Protein AF-A0A7X7DW95-F1 (afdb_monomer_lite)

Radius of gyration: 15.83 Å; chains: 1; bounding box: 32×42×39 Å

Structure (mmCIF, N/CA/C/O backbone):
data_AF-A0A7X7DW95-F1
#
_entry.id   AF-A0A7X7DW95-F1
#
loop_
_atom_site.group_PDB
_atom_site.id
_atom_site.type_symbol
_atom_site.label_atom_id
_atom_site.label_alt_id
_atom_site.label_comp_id
_atom_site.label_asym_id
_atom_site.label_entity_id
_atom_site.label_seq_id
_atom_site.pdbx_PDB_ins_code
_atom_site.Cartn_x
_atom_site.Cartn_y
_atom_site.Cartn_z
_atom_site.occupancy
_atom_site.B_iso_or_equiv
_atom_site.auth_seq_id
_atom_site.auth_comp_id
_atom_site.auth_asym_id
_atom_site.auth_atom_id
_atom_site.pdbx_PDB_model_num
ATOM 1 N N . MET A 1 1 ? 8.657 -16.703 1.141 1.00 88.50 1 MET A N 1
ATOM 2 C CA . MET A 1 1 ? 10.023 -16.128 1.092 1.00 88.50 1 MET A CA 1
ATOM 3 C C . MET A 1 1 ? 9.948 -14.751 0.457 1.00 88.50 1 MET A C 1
ATOM 5 O O . MET A 1 1 ? 9.408 -14.642 -0.634 1.00 88.50 1 MET A O 1
ATOM 9 N N . ILE A 1 2 ? 10.480 -13.720 1.117 1.00 94.56 2 ILE A N 1
ATOM 10 C CA . ILE A 1 2 ? 10.530 -12.365 0.551 1.00 94.56 2 ILE A CA 1
ATOM 11 C C . ILE A 1 2 ? 11.579 -12.344 -0.569 1.00 94.56 2 ILE A C 1
ATOM 13 O O . ILE A 1 2 ? 12.728 -12.730 -0.349 1.00 94.56 2 ILE A O 1
ATOM 17 N N . THR A 1 3 ? 11.180 -11.941 -1.772 1.00 97.81 3 THR A N 1
ATOM 18 C CA . THR A 1 3 ? 12.073 -11.844 -2.931 1.00 97.81 3 THR A CA 1
ATOM 19 C C . THR A 1 3 ? 12.897 -10.560 -2.875 1.00 97.81 3 THR A C 1
ATOM 21 O O . THR A 1 3 ? 12.503 -9.558 -2.276 1.00 97.81 3 THR A O 1
ATOM 24 N N . ARG A 1 4 ? 14.058 -10.568 -3.536 1.00 97.94 4 ARG A N 1
ATOM 25 C CA . ARG A 1 4 ? 14.878 -9.360 -3.690 1.00 97.94 4 ARG A CA 1
ATOM 26 C C . ARG A 1 4 ? 14.123 -8.257 -4.444 1.00 97.94 4 ARG A C 1
ATOM 28 O O . ARG A 1 4 ? 14.183 -7.111 -4.021 1.00 97.94 4 ARG A O 1
ATOM 35 N N . SER A 1 5 ? 13.399 -8.612 -5.503 1.00 97.44 5 SER A N 1
ATOM 36 C CA . SER A 1 5 ? 12.575 -7.693 -6.301 1.00 97.44 5 SER A CA 1
ATOM 37 C C . SER A 1 5 ? 11.512 -6.991 -5.460 1.00 97.44 5 SER A C 1
ATOM 39 O O . SER A 1 5 ? 11.374 -5.775 -5.559 1.00 97.44 5 SER A O 1
ATOM 41 N N . LEU A 1 6 ? 10.833 -7.715 -4.564 1.00 97.44 6 LEU A N 1
ATOM 42 C CA . LEU A 1 6 ? 9.854 -7.112 -3.660 1.00 97.44 6 LEU A CA 1
ATOM 43 C C . LEU A 1 6 ? 10.505 -6.114 -2.696 1.00 97.44 6 LEU A C 1
ATOM 45 O O . LEU A 1 6 ? 9.967 -5.034 -2.466 1.00 97.44 6 LEU A O 1
ATOM 49 N N . ILE A 1 7 ? 11.676 -6.454 -2.151 1.00 97.31 7 ILE A N 1
ATOM 50 C CA . ILE A 1 7 ? 12.443 -5.541 -1.294 1.00 97.31 7 ILE A CA 1
ATOM 51 C C . ILE A 1 7 ? 12.813 -4.283 -2.086 1.00 97.31 7 ILE A C 1
ATOM 53 O O . ILE A 1 7 ? 12.528 -3.174 -1.642 1.00 97.31 7 ILE A O 1
ATOM 57 N N . GLU A 1 8 ? 13.396 -4.437 -3.273 1.00 97.19 8 GLU A N 1
ATOM 58 C CA . GLU A 1 8 ? 13.800 -3.314 -4.128 1.00 97.19 8 GLU A CA 1
ATOM 59 C C . GLU A 1 8 ? 12.616 -2.419 -4.512 1.00 97.19 8 GLU A C 1
ATOM 61 O O . GLU A 1 8 ? 12.745 -1.195 -4.474 1.00 97.19 8 GLU A O 1
ATOM 66 N N . LEU A 1 9 ? 11.447 -3.003 -4.788 1.00 96.00 9 LEU A N 1
ATOM 67 C CA . LEU A 1 9 ? 10.212 -2.267 -5.040 1.00 96.00 9 LEU A CA 1
ATOM 68 C C . LEU A 1 9 ? 9.826 -1.399 -3.834 1.00 96.00 9 LEU A C 1
ATOM 70 O O . LEU A 1 9 ? 9.638 -0.192 -3.988 1.00 96.00 9 LEU A O 1
ATOM 74 N N . VAL A 1 10 ? 9.768 -1.975 -2.629 1.00 96.00 10 VAL A N 1
ATOM 75 C CA . VAL A 1 10 ? 9.446 -1.228 -1.398 1.00 96.00 10 VAL A CA 1
ATOM 76 C C . VAL A 1 10 ? 10.460 -0.104 -1.163 1.00 96.00 10 VAL A C 1
ATOM 78 O O . VAL A 1 10 ? 10.070 1.024 -0.864 1.00 96.00 10 VAL A O 1
ATOM 81 N N . PHE A 1 11 ? 11.755 -0.380 -1.342 1.00 95.94 11 PHE A N 1
ATOM 82 C CA . PHE A 1 11 ? 12.811 0.620 -1.167 1.00 95.94 11 PHE A CA 1
ATOM 83 C C . PHE A 1 11 ? 12.777 1.724 -2.229 1.00 95.94 11 PHE A C 1
ATOM 85 O O . PHE A 1 11 ? 13.084 2.871 -1.904 1.00 95.94 11 PHE A O 1
ATOM 92 N N . SER A 1 12 ? 12.349 1.437 -3.461 1.00 95.56 12 SER A N 1
ATOM 93 C CA . SER A 1 12 ? 12.194 2.470 -4.494 1.00 95.56 12 SER A CA 1
ATOM 94 C C . SER A 1 12 ? 11.190 3.551 -4.089 1.00 95.56 12 SER A C 1
ATOM 96 O O . SER A 1 12 ? 11.373 4.724 -4.406 1.00 95.56 12 SER A O 1
ATOM 98 N N . ALA A 1 13 ? 10.186 3.214 -3.277 1.00 95.19 13 ALA A N 1
ATOM 99 C CA . ALA A 1 13 ? 9.224 4.191 -2.779 1.00 95.19 13 ALA A CA 1
ATOM 100 C C . ALA A 1 13 ? 9.865 5.276 -1.893 1.00 95.19 13 ALA A C 1
ATOM 102 O O . ALA A 1 13 ? 9.303 6.365 -1.745 1.00 95.19 13 ALA A O 1
ATOM 103 N N . ALA A 1 14 ? 11.036 4.999 -1.308 1.00 94.38 14 ALA A N 1
ATOM 104 C CA . ALA A 1 14 ? 11.806 5.964 -0.528 1.00 94.38 14 ALA A CA 1
ATOM 105 C C . ALA A 1 14 ? 12.553 6.988 -1.401 1.00 94.38 14 ALA A C 1
ATOM 107 O O . ALA A 1 14 ? 12.948 8.029 -0.885 1.00 94.38 14 ALA A O 1
ATOM 108 N N . SER A 1 15 ? 12.726 6.733 -2.702 1.00 92.38 15 SER A N 1
ATOM 109 C CA . SER A 1 15 ? 13.306 7.683 -3.664 1.00 92.38 15 SER A CA 1
ATOM 110 C C . SER A 1 15 ? 12.270 8.305 -4.610 1.00 92.38 15 SER A C 1
ATOM 112 O O . SER A 1 15 ? 12.589 9.238 -5.343 1.00 92.38 15 SER A O 1
ATOM 114 N N . MET A 1 16 ? 11.019 7.837 -4.582 1.00 92.25 16 MET A N 1
ATOM 115 C CA . MET A 1 16 ? 9.916 8.418 -5.351 1.00 92.25 16 MET A CA 1
ATOM 116 C C . MET A 1 16 ? 9.435 9.727 -4.720 1.00 92.25 16 MET A C 1
ATOM 118 O O . MET A 1 16 ? 8.621 9.710 -3.795 1.00 92.25 16 MET A O 1
ATOM 122 N N . GLU A 1 17 ? 9.909 10.863 -5.226 1.00 91.31 17 GLU A N 1
ATOM 123 C CA . GLU A 1 17 ? 9.448 12.177 -4.775 1.00 91.31 17 GLU A CA 1
ATOM 124 C C . GLU A 1 17 ? 8.001 12.469 -5.190 1.00 91.31 17 GLU A C 1
ATOM 126 O O . GLU A 1 17 ? 7.566 12.173 -6.302 1.00 91.31 17 GLU A O 1
ATOM 131 N N . ARG A 1 18 ? 7.255 13.107 -4.289 1.00 87.38 18 ARG A N 1
ATOM 132 C CA . ARG A 1 18 ? 5.878 13.557 -4.481 1.00 87.38 18 ARG A CA 1
ATOM 133 C C . ARG A 1 18 ? 5.778 15.060 -4.281 1.00 87.38 18 ARG A C 1
ATOM 135 O O . ARG A 1 18 ? 6.545 15.650 -3.521 1.00 87.38 18 ARG A O 1
ATOM 142 N N . TRP A 1 19 ? 4.798 15.656 -4.963 1.00 83.50 19 TRP A N 1
ATOM 143 C CA . TRP A 1 19 ? 4.607 17.113 -5.025 1.00 83.50 19 TRP A CA 1
ATOM 144 C C . TRP A 1 19 ? 5.842 17.827 -5.576 1.00 83.50 19 TRP A C 1
ATOM 146 O O . TRP A 1 19 ? 6.183 18.940 -5.175 1.00 83.50 19 TRP A O 1
ATOM 156 N N . ASN A 1 20 ? 6.541 17.155 -6.493 1.00 82.50 20 ASN A N 1
ATOM 157 C CA . ASN A 1 20 ? 7.683 17.727 -7.185 1.00 82.50 20 ASN A CA 1
ATOM 158 C C . ASN A 1 20 ? 7.287 18.864 -8.140 1.00 82.50 20 ASN A C 1
ATOM 160 O O . ASN A 1 20 ? 8.131 19.693 -8.471 1.00 82.50 20 ASN A O 1
ATOM 164 N N . ASP A 1 21 ? 6.004 18.939 -8.496 1.00 84.50 21 ASP A N 1
ATOM 165 C CA . ASP A 1 21 ? 5.356 19.981 -9.286 1.00 84.50 21 ASP A CA 1
ATOM 166 C C . ASP A 1 21 ? 4.953 21.234 -8.484 1.00 84.50 21 ASP A C 1
ATOM 168 O O . ASP A 1 21 ? 4.561 22.237 -9.080 1.00 84.50 21 ASP A O 1
ATOM 172 N N . HIS A 1 22 ? 5.092 21.218 -7.153 1.00 82.69 22 HIS A N 1
ATOM 173 C CA . HIS A 1 22 ? 4.789 22.347 -6.2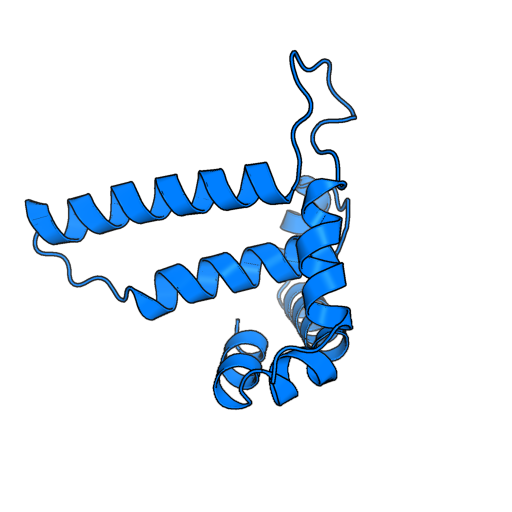70 1.00 82.69 22 HIS A CA 1
ATOM 174 C C . HIS A 1 22 ? 6.019 22.786 -5.442 1.00 82.69 22 HIS A C 1
ATOM 176 O O . HIS A 1 22 ? 6.865 21.954 -5.091 1.00 82.69 22 HIS A O 1
ATOM 182 N N . PRO A 1 23 ? 6.131 24.079 -5.067 1.00 86.06 23 PRO A N 1
ATOM 183 C CA . PRO A 1 23 ? 7.104 24.519 -4.070 1.00 86.06 23 PRO A CA 1
ATOM 184 C C . PRO A 1 23 ? 6.862 23.788 -2.745 1.00 86.06 23 PRO A C 1
ATOM 186 O O . PRO A 1 23 ? 5.754 23.833 -2.207 1.00 86.06 23 PRO A O 1
ATOM 189 N N . ARG A 1 24 ? 7.888 23.114 -2.213 1.00 81.69 24 ARG A N 1
ATOM 190 C CA . ARG A 1 24 ? 7.787 22.331 -0.973 1.00 81.69 24 ARG A CA 1
ATOM 191 C C . ARG A 1 24 ? 8.947 22.636 -0.020 1.00 81.69 24 ARG A C 1
ATOM 193 O O . ARG A 1 24 ? 10.077 22.772 -0.485 1.00 81.69 24 ARG A O 1
ATOM 200 N N . PRO A 1 25 ? 8.689 22.726 1.298 1.00 85.81 25 PRO A N 1
ATOM 201 C CA . PRO A 1 25 ? 9.717 23.035 2.295 1.00 85.81 25 PRO A CA 1
ATOM 202 C C . PRO A 1 25 ? 10.647 21.850 2.596 1.00 85.81 25 PRO A C 1
ATOM 204 O O . PRO A 1 25 ? 11.705 22.040 3.186 1.00 85.81 25 PRO A O 1
ATOM 207 N N . ALA A 1 26 ? 10.258 20.631 2.213 1.00 86.81 26 ALA A N 1
ATOM 208 C CA . ALA A 1 26 ? 11.030 19.410 2.403 1.00 86.81 26 ALA A CA 1
ATOM 209 C C . ALA A 1 26 ? 10.705 18.386 1.307 1.00 86.81 26 ALA A C 1
ATOM 211 O O . ALA A 1 26 ? 9.654 18.460 0.664 1.00 86.81 26 ALA A O 1
ATOM 212 N N . VAL A 1 27 ? 11.598 17.412 1.116 1.00 85.88 27 VAL A N 1
ATOM 213 C CA . VAL A 1 27 ? 11.356 16.272 0.224 1.00 85.88 27 VAL A CA 1
ATOM 214 C C . VAL A 1 27 ? 10.282 15.379 0.837 1.00 85.88 27 VAL A C 1
ATOM 216 O O . VAL A 1 27 ? 10.378 14.980 1.996 1.00 85.88 27 VAL A O 1
ATOM 219 N N . PHE A 1 28 ? 9.264 15.057 0.044 1.00 89.25 28 PHE A N 1
ATOM 220 C CA . PHE A 1 28 ? 8.196 14.151 0.435 1.00 89.25 28 PHE A CA 1
ATOM 221 C C . PHE A 1 28 ? 8.228 12.935 -0.480 1.00 89.25 28 PHE A C 1
ATOM 223 O O . PHE A 1 28 ? 8.191 13.090 -1.697 1.00 89.25 28 PHE A O 1
ATOM 230 N N . THR A 1 29 ? 8.334 11.739 0.089 1.00 93.31 29 THR A N 1
ATOM 231 C CA . THR A 1 29 ? 8.471 10.495 -0.679 1.00 93.31 29 THR A CA 1
ATOM 232 C C . THR A 1 29 ? 7.160 9.720 -0.688 1.00 93.31 29 THR A C 1
ATOM 234 O O . THR A 1 29 ? 6.304 9.926 0.178 1.00 93.31 29 THR A O 1
ATOM 237 N N . GLU A 1 30 ? 6.979 8.808 -1.643 1.00 93.88 30 GLU A N 1
ATOM 238 C CA . GLU A 1 30 ? 5.805 7.929 -1.650 1.00 93.88 30 GLU A CA 1
ATOM 239 C C . GLU A 1 30 ? 5.738 7.082 -0.377 1.00 93.88 30 GLU A C 1
ATOM 241 O O . GLU A 1 30 ? 4.671 6.985 0.231 1.00 93.88 30 GLU A O 1
ATOM 246 N N . LEU A 1 31 ? 6.876 6.547 0.079 1.00 95.12 31 LEU A N 1
ATOM 247 C CA . LEU A 1 31 ? 6.939 5.801 1.335 1.00 95.12 31 LEU A CA 1
ATOM 248 C C . LEU A 1 31 ? 6.475 6.657 2.522 1.00 95.12 31 LEU A C 1
ATOM 250 O O . LEU A 1 31 ? 5.624 6.224 3.297 1.00 95.12 31 LEU A O 1
ATOM 254 N N . GLY A 1 32 ? 6.983 7.889 2.640 1.00 94.12 32 GLY A N 1
ATOM 255 C CA . GLY A 1 32 ? 6.583 8.808 3.708 1.00 94.12 32 GLY A CA 1
ATOM 256 C C . GLY A 1 32 ? 5.095 9.158 3.651 1.00 94.12 32 GLY A C 1
ATOM 257 O O . GLY A 1 32 ? 4.411 9.156 4.675 1.00 94.12 32 GLY A O 1
ATOM 258 N N . LYS A 1 33 ? 4.564 9.388 2.446 1.00 91.81 33 LYS A N 1
ATOM 259 C CA . LYS A 1 33 ? 3.146 9.685 2.220 1.00 91.81 33 LYS A CA 1
ATOM 260 C C . LYS A 1 33 ? 2.233 8.549 2.667 1.00 91.81 33 LYS A C 1
ATOM 262 O O . LYS A 1 33 ? 1.237 8.799 3.346 1.00 91.81 33 LYS A O 1
ATOM 267 N N . GLN A 1 34 ? 2.554 7.319 2.277 1.00 94.56 34 GLN A N 1
ATOM 268 C CA . GLN A 1 34 ? 1.732 6.153 2.593 1.00 94.56 34 GLN A CA 1
ATOM 269 C C . GLN A 1 34 ? 1.860 5.765 4.068 1.00 94.56 34 GLN A C 1
ATOM 271 O O . GLN A 1 34 ? 0.848 5.502 4.712 1.00 94.56 34 GLN A O 1
ATOM 276 N N . ALA A 1 35 ? 3.057 5.867 4.656 1.00 95.12 35 ALA A N 1
ATOM 277 C CA . ALA A 1 35 ? 3.241 5.683 6.096 1.00 95.12 35 ALA A CA 1
ATOM 278 C C . ALA A 1 35 ? 2.382 6.662 6.916 1.00 95.12 35 ALA A C 1
ATOM 280 O O . ALA A 1 35 ? 1.726 6.262 7.877 1.00 95.12 35 ALA A O 1
ATOM 281 N N . HIS A 1 36 ? 2.328 7.934 6.510 1.00 95.19 36 HIS A N 1
ATOM 282 C CA . HIS A 1 36 ? 1.526 8.937 7.210 1.00 95.19 36 HIS A CA 1
ATOM 283 C C . HIS A 1 36 ? 0.022 8.637 7.140 1.00 95.19 36 HIS A C 1
ATOM 285 O O . HIS A 1 36 ? -0.667 8.709 8.158 1.00 95.19 36 HIS A O 1
ATOM 291 N N . LYS A 1 37 ? -0.480 8.223 5.967 1.00 95.19 37 LYS A N 1
ATOM 292 C CA . LYS A 1 37 ? -1.866 7.751 5.814 1.00 95.19 37 LYS A CA 1
ATOM 293 C C . LYS A 1 37 ? -2.167 6.556 6.711 1.00 95.19 37 LYS A C 1
ATOM 295 O O . LYS A 1 37 ? -3.220 6.535 7.340 1.00 95.19 37 LYS A O 1
ATOM 300 N N . MET A 1 38 ? -1.247 5.597 6.806 1.00 96.94 38 MET A N 1
ATOM 301 C CA . MET A 1 38 ? -1.444 4.420 7.649 1.00 96.94 38 MET A CA 1
ATOM 302 C C . MET A 1 38 ? -1.501 4.757 9.129 1.00 96.94 38 MET A C 1
ATOM 304 O O . MET A 1 38 ? -2.359 4.229 9.833 1.00 96.94 38 MET A O 1
ATOM 308 N N . ILE A 1 39 ? -0.662 5.682 9.597 1.00 97.81 39 ILE A N 1
ATOM 309 C CA . ILE A 1 39 ? -0.758 6.172 10.974 1.00 97.81 39 ILE A CA 1
ATOM 310 C C . ILE A 1 39 ? -2.103 6.869 11.205 1.00 97.81 39 ILE A C 1
ATOM 312 O O . ILE A 1 39 ? -2.763 6.576 12.198 1.00 97.81 39 ILE A O 1
ATOM 316 N N . MET A 1 40 ? -2.551 7.736 10.290 1.00 98.12 40 MET A N 1
ATOM 317 C CA . MET A 1 40 ? -3.865 8.387 10.400 1.00 98.12 40 MET A CA 1
ATOM 318 C C . MET A 1 40 ? -5.008 7.366 10.472 1.00 98.12 40 MET A C 1
ATOM 320 O O . MET A 1 40 ? -5.852 7.453 11.363 1.00 98.12 40 MET A O 1
ATOM 324 N N . ALA A 1 41 ? -5.017 6.382 9.570 1.00 97.62 41 ALA A N 1
ATOM 325 C CA . ALA A 1 41 ? -6.031 5.335 9.528 1.00 97.62 41 ALA A CA 1
ATOM 326 C C . ALA A 1 41 ? -6.034 4.496 10.816 1.00 97.62 41 ALA A C 1
ATOM 328 O O . ALA A 1 41 ? -7.097 4.239 11.376 1.00 97.62 41 ALA A O 1
ATOM 329 N N . TRP A 1 42 ? -4.854 4.141 11.332 1.00 97.38 42 TRP A N 1
ATOM 330 C CA . TRP A 1 42 ? -4.715 3.425 12.600 1.00 97.38 42 TRP A CA 1
ATOM 331 C C . TRP A 1 42 ? -5.224 4.240 13.795 1.00 97.38 42 TRP A C 1
ATOM 333 O O . TRP A 1 42 ? -5.947 3.693 14.624 1.00 97.38 42 TRP A O 1
ATOM 343 N N . VAL A 1 43 ? -4.905 5.539 13.880 1.00 98.00 43 VAL A N 1
ATOM 344 C CA . VAL A 1 43 ? -5.393 6.410 14.967 1.00 98.00 43 VAL A CA 1
ATOM 345 C C . VAL A 1 43 ? -6.922 6.468 14.965 1.00 98.00 43 VAL A C 1
ATOM 347 O O . VAL A 1 43 ? -7.540 6.309 16.017 1.00 98.00 43 VAL A O 1
ATOM 350 N N . ILE A 1 44 ? -7.532 6.652 13.789 1.00 97.88 44 ILE A N 1
ATOM 351 C CA . ILE A 1 44 ? -8.994 6.689 13.639 1.00 97.88 44 ILE A CA 1
ATOM 352 C C . ILE A 1 44 ? -9.602 5.341 14.036 1.00 97.88 44 ILE A C 1
ATOM 354 O O . ILE A 1 44 ? -10.497 5.293 14.877 1.00 97.88 44 ILE A O 1
ATOM 358 N N . ALA A 1 45 ? -9.089 4.243 13.477 1.00 97.50 45 ALA A N 1
ATOM 359 C CA . ALA A 1 45 ? -9.584 2.899 13.753 1.00 97.50 45 ALA A CA 1
ATOM 360 C C . ALA A 1 45 ? -9.480 2.540 15.243 1.00 97.50 45 ALA A C 1
ATOM 362 O O . ALA A 1 45 ? -10.407 1.974 15.823 1.00 97.50 45 ALA A O 1
ATOM 363 N N . ARG A 1 46 ? -8.379 2.927 15.895 1.00 97.50 46 ARG A N 1
ATOM 364 C CA . ARG A 1 46 ? -8.177 2.705 17.326 1.00 97.50 46 ARG A CA 1
ATOM 365 C C . ARG A 1 46 ? -9.190 3.467 18.167 1.00 97.50 46 ARG A C 1
ATOM 367 O O . ARG A 1 46 ? -9.758 2.886 19.086 1.00 97.50 46 ARG A O 1
ATOM 374 N N . TYR A 1 47 ? -9.444 4.733 17.842 1.00 97.88 47 TYR A N 1
ATOM 375 C CA . TYR A 1 47 ? -10.451 5.530 18.537 1.00 97.88 47 TYR A CA 1
ATOM 376 C C . TYR A 1 47 ? -11.855 4.923 18.399 1.00 97.88 47 TYR A C 1
ATOM 378 O O . TYR A 1 47 ? -12.554 4.751 19.398 1.00 97.88 47 TYR A O 1
ATOM 386 N N . GLU A 1 48 ? -12.251 4.543 17.181 1.00 97.12 48 GLU A N 1
ATOM 387 C CA . GLU A 1 48 ? -13.538 3.885 16.921 1.00 97.12 48 GLU A CA 1
ATOM 388 C C . GLU A 1 48 ? -13.675 2.571 17.706 1.00 97.12 48 GLU A C 1
ATOM 390 O O . GLU A 1 48 ? -14.724 2.300 18.294 1.00 97.12 48 GLU A O 1
ATOM 395 N N . SER A 1 49 ? -12.600 1.785 17.785 1.00 96.94 49 SER A N 1
ATOM 396 C CA . SER A 1 49 ? -12.602 0.519 18.515 1.00 96.94 49 SER A CA 1
ATOM 397 C C . SER A 1 49 ? -12.653 0.706 20.033 1.00 96.94 49 SER A C 1
ATOM 399 O O . SER A 1 49 ? -13.541 0.164 20.689 1.00 96.94 49 SER A O 1
ATOM 401 N N . GLU A 1 50 ? -11.744 1.503 20.601 1.00 95.62 50 GLU A N 1
ATOM 402 C CA . GLU A 1 50 ? -11.583 1.630 22.056 1.00 95.62 50 GLU A CA 1
ATOM 403 C C . GLU A 1 50 ? -12.630 2.556 22.693 1.00 95.62 50 GLU A C 1
ATOM 405 O O . GLU A 1 50 ? -13.059 2.314 23.818 1.00 95.62 50 GLU A O 1
ATOM 410 N N . THR A 1 51 ? -13.056 3.614 21.994 1.00 95.38 51 THR A N 1
ATOM 411 C CA . THR A 1 51 ? -13.978 4.621 22.556 1.00 95.38 51 THR A CA 1
ATOM 412 C C . THR A 1 51 ? -15.426 4.371 22.156 1.00 95.38 51 THR A C 1
ATOM 414 O O . THR A 1 51 ? -16.335 4.595 22.954 1.00 95.38 51 THR A O 1
ATOM 417 N N . ARG A 1 52 ? -15.665 3.925 20.918 1.00 94.69 52 ARG A N 1
ATOM 418 C CA . ARG A 1 52 ? -17.022 3.749 20.375 1.00 94.69 52 ARG A CA 1
ATOM 419 C C . ARG A 1 52 ? -17.463 2.287 20.313 1.00 94.69 52 ARG A C 1
ATOM 421 O O . ARG A 1 52 ? -18.610 2.030 19.958 1.00 94.69 52 ARG A O 1
ATOM 428 N N . GLY A 1 53 ? -16.586 1.347 20.680 1.00 95.56 53 GLY A N 1
ATOM 429 C CA . GLY A 1 53 ? -16.884 -0.086 20.707 1.00 95.56 53 GLY A CA 1
ATOM 430 C C . GLY A 1 53 ? -17.132 -0.686 19.322 1.00 95.56 53 GLY A C 1
ATOM 431 O O . GLY A 1 53 ? -17.779 -1.726 19.214 1.00 95.56 53 GLY A O 1
ATOM 432 N N . VAL A 1 54 ? -16.666 -0.028 18.256 1.00 96.75 54 VAL A N 1
ATOM 433 C CA . VAL A 1 54 ? -16.839 -0.508 16.882 1.00 96.75 54 VAL A CA 1
ATOM 434 C C . VAL A 1 54 ? -15.863 -1.655 16.629 1.00 96.75 54 VAL A C 1
ATOM 436 O O . VAL A 1 54 ? -14.663 -1.545 16.884 1.00 96.75 54 VAL A O 1
ATOM 439 N N . ALA A 1 55 ? -16.367 -2.771 16.104 1.00 96.62 55 ALA A N 1
ATOM 440 C CA . ALA A 1 55 ? -15.507 -3.856 15.653 1.00 96.62 55 ALA A CA 1
ATOM 441 C C . ALA A 1 55 ? -14.708 -3.400 14.423 1.00 96.62 55 ALA A C 1
ATOM 443 O O . ALA A 1 55 ? -15.285 -3.032 13.401 1.00 96.62 55 ALA A O 1
ATOM 444 N N . VAL A 1 56 ? -13.381 -3.428 14.531 1.00 97.06 56 VAL A N 1
ATOM 445 C CA . VAL A 1 56 ? -12.458 -3.086 13.444 1.00 97.06 56 VAL A CA 1
ATOM 446 C C . VAL A 1 56 ? -11.778 -4.357 12.963 1.00 97.06 56 VAL A C 1
ATOM 448 O O . VAL A 1 56 ? -11.171 -5.080 13.754 1.00 97.06 56 VAL A O 1
ATOM 451 N N . ASP A 1 57 ? -11.831 -4.594 11.655 1.00 96.62 57 ASP A N 1
ATOM 452 C CA . ASP A 1 57 ? -10.977 -5.585 11.013 1.00 96.62 57 ASP A CA 1
ATOM 453 C C . ASP A 1 57 ? -9.581 -4.987 10.788 1.00 96.62 57 ASP A C 1
ATOM 455 O O . ASP A 1 57 ? -9.318 -4.253 9.832 1.00 96.62 57 ASP A O 1
ATOM 459 N N . TRP A 1 58 ? -8.679 -5.278 11.724 1.00 96.44 58 TRP A N 1
ATOM 460 C CA . TRP A 1 58 ? -7.302 -4.792 11.685 1.00 96.44 58 TRP A CA 1
ATOM 461 C C . TRP A 1 58 ? -6.498 -5.380 10.530 1.00 96.44 58 TRP A C 1
ATOM 463 O O . TRP A 1 58 ? -5.620 -4.698 10.002 1.00 96.44 58 TRP A O 1
ATOM 473 N N . THR A 1 59 ? -6.798 -6.613 10.120 1.00 95.94 59 THR A N 1
ATOM 474 C CA . THR A 1 59 ? -6.127 -7.246 8.984 1.00 95.94 59 THR A CA 1
ATOM 475 C C . THR A 1 59 ? -6.512 -6.520 7.707 1.00 95.94 59 THR A C 1
ATOM 477 O O . THR A 1 59 ? -5.623 -6.075 6.988 1.00 95.94 59 THR A O 1
ATOM 480 N N . ALA A 1 60 ? -7.807 -6.292 7.475 1.00 95.62 60 ALA A N 1
ATOM 481 C CA . ALA A 1 60 ? -8.273 -5.542 6.311 1.00 95.62 60 ALA A CA 1
ATOM 482 C C . ALA A 1 60 ? -7.711 -4.109 6.275 1.00 95.62 60 ALA A C 1
ATOM 484 O O . ALA A 1 60 ? -7.340 -3.620 5.209 1.00 95.62 60 ALA A O 1
ATOM 485 N N . LEU A 1 61 ? -7.589 -3.444 7.432 1.00 97.12 61 LEU A N 1
ATOM 486 C CA . LEU A 1 61 ? -6.973 -2.116 7.528 1.00 97.12 61 LEU A CA 1
ATOM 487 C C . LEU A 1 61 ? -5.495 -2.140 7.102 1.00 97.12 61 LEU A C 1
ATOM 489 O O . LEU A 1 61 ? -5.068 -1.319 6.290 1.00 97.12 61 LEU A O 1
ATOM 493 N N . ILE A 1 62 ? -4.711 -3.066 7.663 1.00 97.00 62 ILE A N 1
ATOM 494 C CA . ILE A 1 62 ? -3.274 -3.186 7.385 1.00 97.00 62 ILE A CA 1
ATOM 495 C C . ILE A 1 62 ? -3.050 -3.587 5.926 1.00 97.00 62 ILE A C 1
ATOM 497 O O . ILE A 1 62 ? -2.240 -2.967 5.236 1.00 97.00 62 ILE A O 1
ATOM 501 N N . GLU A 1 63 ? -3.783 -4.591 5.448 1.00 97.12 63 GLU A N 1
ATOM 502 C CA . GLU A 1 63 ? -3.682 -5.079 4.077 1.00 97.12 63 GLU A CA 1
ATOM 503 C C . GLU A 1 63 ? -4.116 -4.020 3.074 1.00 97.12 63 GLU A C 1
ATOM 505 O O . GLU A 1 63 ? -3.348 -3.734 2.164 1.00 97.12 63 GLU A O 1
ATOM 510 N N . GLY A 1 64 ? -5.249 -3.344 3.282 1.00 96.38 64 GLY A N 1
ATOM 511 C CA . GLY A 1 64 ? -5.684 -2.246 2.414 1.00 96.38 64 GLY A CA 1
ATOM 512 C C . GLY A 1 64 ? -4.634 -1.136 2.300 1.00 96.38 64 GLY A C 1
ATOM 513 O O . GLY A 1 64 ? -4.400 -0.601 1.217 1.00 96.38 64 GLY A O 1
ATOM 514 N N . GLY A 1 65 ? -3.926 -0.855 3.395 1.00 96.75 65 GLY A N 1
ATOM 515 C CA . GLY A 1 65 ? -2.780 0.046 3.412 1.00 96.75 65 GLY A CA 1
ATOM 516 C C . GLY A 1 65 ? -1.603 -0.397 2.553 1.00 96.75 65 GLY A C 1
ATOM 517 O O . GLY A 1 65 ? -1.072 0.377 1.753 1.00 96.75 65 GLY A O 1
ATOM 518 N N . ILE A 1 66 ? -1.192 -1.654 2.715 1.00 96.94 66 ILE A N 1
ATOM 519 C CA . ILE A 1 66 ? -0.104 -2.250 1.932 1.00 96.94 66 ILE A CA 1
ATOM 520 C C . ILE A 1 66 ? -0.503 -2.337 0.455 1.00 96.94 66 ILE A C 1
ATOM 522 O O . ILE A 1 66 ? 0.308 -2.033 -0.417 1.00 96.94 66 ILE A O 1
ATOM 526 N N . PHE A 1 67 ? -1.748 -2.703 0.163 1.00 96.56 67 PHE A N 1
ATOM 527 C CA . PHE A 1 67 ? -2.270 -2.835 -1.190 1.00 96.56 67 PHE A CA 1
ATOM 528 C C . PHE A 1 67 ? -2.312 -1.484 -1.909 1.00 96.56 67 PHE A C 1
ATOM 530 O O . PHE A 1 67 ? -1.807 -1.375 -3.029 1.00 96.56 67 PHE A O 1
ATOM 537 N N . GLU A 1 68 ? -2.817 -0.426 -1.258 1.00 94.25 68 GLU A N 1
ATOM 538 C CA . GLU A 1 68 ? -2.768 0.928 -1.821 1.00 94.25 68 GLU A CA 1
ATOM 539 C C . GLU A 1 68 ? -1.317 1.369 -2.061 1.00 94.25 68 GLU A C 1
ATOM 541 O O . GLU A 1 68 ? -1.008 1.923 -3.120 1.00 94.25 68 GLU A O 1
ATOM 546 N N . PHE A 1 69 ? -0.412 1.104 -1.114 1.00 95.88 69 PHE A N 1
ATOM 547 C CA . PHE A 1 69 ? 1.009 1.413 -1.263 1.00 95.88 69 PHE A CA 1
ATOM 548 C C . PHE A 1 69 ? 1.619 0.713 -2.485 1.00 95.88 69 PHE A C 1
ATOM 550 O O . PHE A 1 69 ? 2.180 1.388 -3.348 1.00 95.88 69 PHE A O 1
ATOM 557 N N . LEU A 1 70 ? 1.456 -0.606 -2.615 1.00 96.56 70 LEU A N 1
ATOM 558 C CA . LEU A 1 70 ? 1.983 -1.380 -3.743 1.00 96.56 70 LEU A CA 1
ATOM 559 C C . LEU A 1 70 ? 1.438 -0.874 -5.084 1.00 96.56 70 LEU A C 1
ATOM 561 O O . LEU A 1 70 ? 2.213 -0.651 -6.015 1.00 96.56 70 LEU A O 1
ATOM 565 N N . HIS A 1 71 ? 0.135 -0.583 -5.159 1.00 94.44 71 HIS A N 1
ATOM 566 C CA . HIS A 1 71 ? -0.469 0.061 -6.326 1.00 94.44 71 HIS A CA 1
ATOM 567 C C . HIS A 1 71 ? 0.233 1.365 -6.699 1.00 94.44 71 HIS A C 1
ATOM 569 O O . HIS A 1 71 ? 0.509 1.617 -7.870 1.00 94.44 71 HIS A O 1
ATOM 575 N N . ARG A 1 72 ? 0.517 2.223 -5.718 1.00 92.50 72 ARG A N 1
ATOM 576 C CA . ARG A 1 72 ? 1.105 3.545 -5.962 1.00 92.50 72 ARG A CA 1
ATOM 577 C C . ARG A 1 72 ? 2.568 3.493 -6.362 1.00 92.50 72 ARG A C 1
ATOM 579 O O . ARG A 1 72 ? 3.001 4.369 -7.112 1.00 92.50 72 ARG A O 1
ATOM 586 N N . VAL A 1 73 ? 3.304 2.498 -5.879 1.00 94.94 73 VAL A N 1
A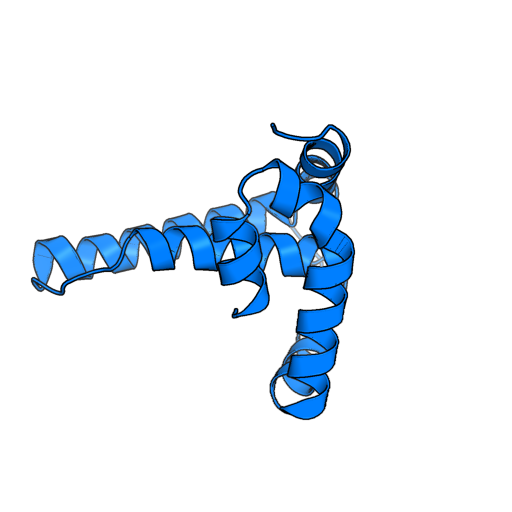TOM 587 C CA . VAL A 1 73 ? 4.691 2.268 -6.289 1.00 94.94 73 VAL A CA 1
ATOM 588 C C . VAL A 1 73 ? 4.726 1.748 -7.726 1.00 94.94 73 VAL A C 1
ATOM 590 O O . VAL A 1 73 ? 5.417 2.325 -8.560 1.00 94.94 73 VAL A O 1
ATOM 593 N N . VAL A 1 74 ? 3.907 0.740 -8.049 1.00 95.50 74 VAL A N 1
ATOM 594 C CA . VAL A 1 74 ? 3.854 0.129 -9.389 1.00 95.50 74 VAL A CA 1
ATOM 595 C C . VAL A 1 74 ? 3.322 1.094 -10.452 1.00 95.50 74 VAL A C 1
ATOM 597 O O . VAL A 1 74 ? 3.880 1.184 -11.542 1.00 95.50 74 VAL A O 1
ATOM 600 N N . LEU A 1 75 ? 2.261 1.847 -10.151 1.00 91.94 75 LEU A N 1
ATOM 601 C CA . LEU A 1 75 ? 1.652 2.783 -11.102 1.00 91.94 75 LEU A CA 1
ATOM 602 C C . LEU A 1 75 ? 2.446 4.080 -11.285 1.00 91.94 75 LEU A C 1
ATOM 604 O O . LEU A 1 75 ? 2.134 4.856 -12.185 1.00 91.94 75 LEU A O 1
ATOM 608 N N . THR A 1 76 ? 3.485 4.320 -10.484 1.00 81.50 76 THR A N 1
ATOM 609 C CA . THR A 1 76 ? 4.362 5.498 -10.575 1.00 81.50 76 THR A CA 1
ATOM 610 C C . THR A 1 76 ? 3.624 6.844 -10.387 1.00 81.50 76 THR A C 1
ATOM 612 O O . THR A 1 76 ? 2.780 6.988 -9.492 1.00 81.50 76 THR A O 1
ATOM 615 N N . ASP A 1 77 ? 3.972 7.883 -11.155 1.00 77.56 77 ASP A N 1
ATOM 616 C CA . ASP A 1 77 ? 3.471 9.255 -10.999 1.00 77.56 77 ASP A CA 1
ATOM 617 C C . ASP A 1 77 ? 2.225 9.558 -11.842 1.00 77.56 77 ASP A C 1
ATOM 619 O O . ASP A 1 77 ? 2.176 10.484 -12.652 1.00 77.56 77 ASP A O 1
ATOM 623 N N . ILE A 1 78 ? 1.165 8.769 -11.640 1.00 87.06 78 ILE A N 1
ATOM 624 C CA . ILE A 1 78 ? -0.159 9.124 -12.163 1.00 87.06 78 ILE A CA 1
ATOM 625 C C . ILE A 1 78 ? -0.716 10.285 -11.339 1.00 87.06 78 ILE A C 1
ATOM 627 O O . ILE A 1 78 ? -1.000 10.142 -10.144 1.00 87.06 78 ILE A O 1
ATOM 631 N N . LYS A 1 79 ? -0.961 11.421 -12.000 1.00 85.25 79 LYS A N 1
ATOM 632 C CA . LYS A 1 79 ? -1.615 12.572 -11.368 1.00 85.25 79 LYS A CA 1
ATOM 633 C C . LYS A 1 79 ? -2.967 12.166 -10.760 1.00 85.25 79 LYS A C 1
ATOM 635 O O . LYS A 1 79 ? -3.750 11.491 -11.440 1.00 85.25 79 LYS A O 1
ATOM 640 N N . PRO A 1 80 ? -3.310 12.631 -9.541 1.00 86.00 80 PRO A N 1
ATOM 641 C CA . PRO A 1 80 ? -4.548 12.240 -8.869 1.00 86.00 80 PRO A CA 1
ATOM 642 C C . PRO A 1 80 ? -5.815 12.358 -9.736 1.00 86.00 80 PRO A C 1
ATOM 644 O O . PRO A 1 80 ? -6.575 11.391 -9.770 1.00 86.00 80 PRO A O 1
ATOM 647 N N . PRO A 1 81 ? -6.040 13.437 -10.520 1.00 90.25 81 PRO A N 1
ATOM 648 C CA . PRO A 1 81 ? -7.240 13.546 -11.354 1.00 90.25 81 PRO A CA 1
ATOM 649 C C . PRO A 1 81 ? -7.365 12.445 -12.414 1.00 90.25 81 PRO A C 1
ATOM 651 O O . PRO A 1 81 ? -8.474 12.028 -12.736 1.00 90.25 81 PRO A O 1
ATOM 654 N N . VAL A 1 82 ? -6.243 11.962 -12.954 1.00 91.12 82 VAL A N 1
ATOM 655 C CA . VAL A 1 82 ? -6.231 10.869 -13.937 1.00 91.12 82 VAL A CA 1
ATOM 656 C C . VAL A 1 82 ? -6.535 9.550 -13.241 1.00 91.12 82 VAL A C 1
ATOM 658 O O . VAL A 1 82 ? -7.418 8.819 -13.678 1.00 91.12 82 VAL A O 1
ATOM 661 N N . PHE A 1 83 ? -5.870 9.288 -12.113 1.00 90.50 83 PHE A N 1
ATOM 662 C CA . PHE A 1 83 ? -6.118 8.088 -11.319 1.00 90.50 83 PHE A CA 1
ATOM 663 C C . PHE A 1 83 ? -7.590 7.987 -10.900 1.00 90.50 83 PHE A C 1
ATOM 665 O O . PHE A 1 83 ? -8.222 6.958 -11.109 1.00 90.50 83 PHE A O 1
ATOM 672 N N . HIS A 1 84 ? -8.173 9.069 -10.377 1.00 90.12 84 HIS A N 1
ATOM 673 C CA . HIS A 1 84 ? -9.575 9.073 -9.958 1.00 90.12 84 HIS A CA 1
ATOM 674 C C . HIS A 1 84 ? -10.536 8.807 -11.121 1.00 90.12 84 HIS A C 1
ATOM 676 O O . HIS A 1 84 ? -11.480 8.040 -10.947 1.00 90.12 84 HIS A O 1
ATOM 682 N N . LYS A 1 85 ? -10.275 9.359 -12.314 1.00 93.56 85 LYS A N 1
ATOM 683 C CA . LYS A 1 85 ? -11.073 9.056 -13.514 1.00 93.56 85 LYS A CA 1
ATOM 684 C C . LYS A 1 85 ? -10.994 7.580 -13.909 1.00 93.56 85 LYS A C 1
ATOM 686 O O . LYS A 1 85 ? -12.021 6.996 -14.242 1.00 93.56 85 LYS A O 1
ATOM 691 N N . LEU A 1 86 ? -9.806 6.973 -13.847 1.00 92.44 86 LEU A N 1
ATOM 692 C CA . LEU A 1 86 ? -9.634 5.543 -14.123 1.00 92.44 86 LEU A CA 1
ATOM 693 C C . LEU A 1 86 ? -10.397 4.682 -13.109 1.00 92.44 86 LEU A C 1
ATOM 695 O O . LEU A 1 86 ? -11.095 3.758 -13.505 1.00 92.44 86 LEU A O 1
AT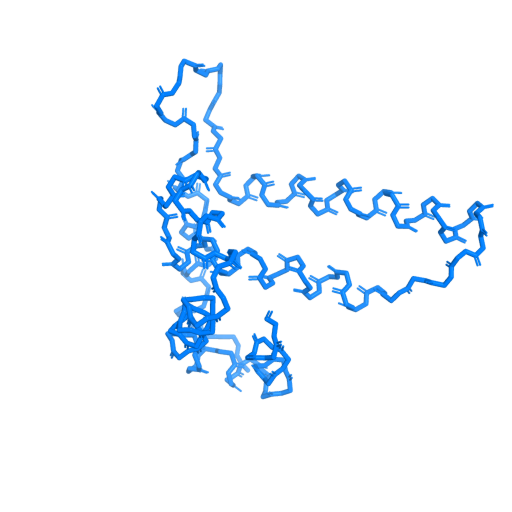OM 699 N N . MET A 1 87 ? -10.335 5.025 -11.819 1.00 90.56 87 MET A N 1
ATOM 700 C CA . MET A 1 87 ? -11.012 4.270 -10.755 1.00 90.56 87 MET A CA 1
ATOM 701 C C . MET A 1 87 ? -12.544 4.405 -10.771 1.00 90.56 87 MET A C 1
ATOM 703 O O . MET A 1 87 ? -13.244 3.512 -10.284 1.00 90.56 87 MET A O 1
ATOM 707 N N . GLN A 1 88 ? -13.073 5.511 -11.308 1.00 94.56 88 GLN A N 1
ATOM 708 C CA . GLN A 1 88 ? -14.515 5.744 -11.466 1.00 94.56 88 GLN A CA 1
ATOM 709 C C . GLN A 1 88 ? -15.139 4.882 -12.567 1.00 94.56 88 GLN A C 1
ATOM 711 O O . GLN A 1 88 ? -16.310 4.524 -12.469 1.00 94.56 88 GLN A O 1
ATOM 716 N N . ASN A 1 89 ? -14.377 4.538 -13.607 1.00 96.00 89 ASN A N 1
ATOM 717 C CA . ASN A 1 89 ? -14.834 3.627 -14.646 1.00 96.00 89 ASN A CA 1
ATOM 718 C C . ASN A 1 89 ? -14.525 2.181 -14.233 1.00 96.00 89 ASN A C 1
ATOM 720 O O . ASN A 1 89 ? -13.367 1.810 -14.069 1.00 96.00 89 ASN A O 1
ATOM 724 N N . GLU A 1 90 ? -15.556 1.352 -14.077 1.00 94.69 90 GLU A N 1
ATOM 725 C CA . GLU A 1 90 ? -15.403 -0.020 -13.582 1.00 94.69 90 GLU A CA 1
ATOM 726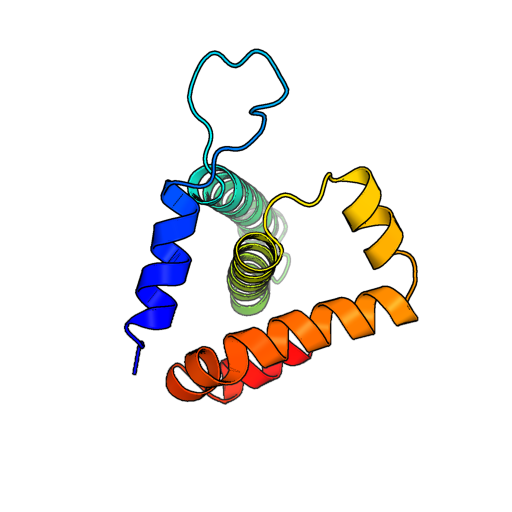 C C . GLU A 1 90 ? -14.498 -0.890 -14.467 1.00 94.69 90 GLU A C 1
ATOM 728 O O . GLU A 1 90 ? -13.669 -1.640 -13.953 1.00 94.69 90 GLU A O 1
ATOM 733 N N . GLU A 1 91 ? -14.625 -0.775 -15.789 1.00 96.19 91 GLU A N 1
ATOM 734 C CA . GLU A 1 91 ? -13.817 -1.541 -16.738 1.00 96.19 91 GLU A CA 1
ATOM 735 C C . GLU A 1 91 ? -12.340 -1.139 -16.650 1.00 96.19 91 GLU A C 1
ATOM 737 O O . GLU A 1 91 ? -11.457 -1.996 -16.594 1.00 96.19 91 GLU A O 1
ATOM 742 N N . GLN A 1 92 ? -12.068 0.167 -16.587 1.00 94.88 92 GLN A N 1
ATOM 743 C CA . GLN A 1 92 ? -10.706 0.689 -16.464 1.00 94.88 92 GLN A CA 1
ATOM 744 C C . GLN A 1 92 ? -10.094 0.345 -15.108 1.00 94.88 92 GLN A C 1
ATOM 746 O O . GLN A 1 92 ? -8.936 -0.063 -15.059 1.00 94.88 92 GLN A O 1
ATOM 751 N N . ARG A 1 93 ? -10.869 0.436 -14.022 1.00 93.19 93 ARG A N 1
ATOM 752 C CA . ARG A 1 93 ? -10.441 0.012 -12.685 1.00 93.19 93 ARG A CA 1
ATOM 753 C C . ARG A 1 93 ? -10.041 -1.459 -12.672 1.00 93.19 93 ARG A C 1
ATOM 755 O O . ARG A 1 93 ? -8.944 -1.776 -12.232 1.00 93.19 93 ARG A O 1
ATOM 762 N N . LYS A 1 94 ? -10.889 -2.348 -13.203 1.00 94.06 94 LYS A N 1
ATOM 763 C CA . LYS A 1 94 ? -10.596 -3.790 -13.290 1.00 94.06 94 LYS A CA 1
ATOM 764 C C . LYS A 1 94 ? -9.315 -4.055 -14.078 1.00 94.06 94 LYS A C 1
ATOM 766 O O . LYS A 1 94 ? -8.458 -4.798 -13.610 1.00 94.06 94 LYS A O 1
ATOM 771 N N . LYS A 1 95 ? -9.154 -3.403 -15.235 1.00 94.94 95 LYS A N 1
ATOM 772 C CA . LYS A 1 95 ? -7.934 -3.497 -16.051 1.00 94.94 95 LYS A CA 1
ATOM 773 C C . LYS A 1 95 ? -6.700 -3.035 -15.276 1.00 94.94 95 LYS A C 1
ATOM 775 O O . LYS A 1 95 ? -5.709 -3.758 -15.239 1.00 94.94 95 LYS A O 1
ATOM 780 N N . LEU A 1 96 ? -6.776 -1.880 -14.618 1.00 93.81 96 LEU A N 1
ATOM 781 C CA . LEU A 1 96 ? -5.675 -1.322 -13.838 1.00 93.81 96 LEU A CA 1
ATOM 782 C C . LEU A 1 96 ? -5.275 -2.239 -12.675 1.00 93.81 96 LEU A C 1
ATOM 784 O O . LEU A 1 96 ? -4.094 -2.541 -12.533 1.00 93.81 96 LEU A O 1
ATOM 788 N N . ASN A 1 97 ? -6.244 -2.718 -11.890 1.00 94.00 97 ASN A N 1
ATOM 789 C CA . ASN A 1 97 ? -5.991 -3.623 -10.767 1.00 94.00 97 ASN A CA 1
ATOM 790 C C . ASN A 1 97 ? -5.400 -4.951 -11.244 1.00 94.00 97 ASN A C 1
ATOM 792 O O . ASN A 1 97 ? -4.381 -5.379 -10.710 1.00 94.00 97 ASN A O 1
ATOM 796 N N . SER A 1 98 ? -5.953 -5.549 -12.306 1.00 95.38 98 SER A N 1
ATOM 797 C CA . SER A 1 98 ? -5.396 -6.783 -12.877 1.00 95.38 98 SER A CA 1
ATOM 798 C C . SER A 1 98 ? -3.955 -6.603 -13.353 1.00 95.38 98 SER A C 1
ATOM 800 O O . SER A 1 98 ? -3.105 -7.435 -13.059 1.00 95.38 98 SER A O 1
ATOM 802 N N . TRP A 1 99 ? -3.647 -5.475 -14.000 1.00 96.31 99 TRP A N 1
ATOM 803 C CA . TRP A 1 99 ? -2.304 -5.194 -14.492 1.00 96.31 99 TRP A CA 1
ATOM 804 C C . TRP A 1 99 ? -1.287 -5.058 -13.351 1.00 96.31 99 TRP A C 1
ATOM 806 O O . TRP A 1 99 ? -0.192 -5.612 -13.434 1.00 96.31 99 TRP A O 1
ATOM 816 N N . VAL A 1 100 ? -1.653 -4.369 -12.264 1.00 96.75 100 VAL A N 1
ATOM 817 C CA . VAL A 1 100 ? -0.801 -4.268 -11.067 1.00 96.75 100 VAL A CA 1
ATOM 818 C C . VAL A 1 100 ? -0.641 -5.634 -10.389 1.00 96.75 100 VAL A C 1
ATOM 820 O O . VAL A 1 100 ? 0.472 -5.998 -10.012 1.00 96.75 100 VAL A O 1
ATOM 823 N N . ALA A 1 101 ? -1.725 -6.403 -10.257 1.00 96.81 101 ALA A N 1
ATOM 824 C CA . ALA A 1 101 ? -1.697 -7.743 -9.672 1.00 96.81 101 ALA A CA 1
ATOM 825 C C . ALA A 1 101 ? -0.799 -8.700 -10.463 1.00 96.81 101 ALA A C 1
ATOM 827 O O . ALA A 1 101 ? -0.018 -9.438 -9.866 1.00 96.81 101 ALA A O 1
ATOM 828 N N . ASP A 1 102 ? -0.859 -8.660 -11.792 1.00 97.50 102 ASP A N 1
ATOM 829 C CA . ASP A 1 102 ? -0.017 -9.487 -12.654 1.00 97.50 102 ASP A CA 1
ATOM 830 C C . ASP A 1 102 ? 1.454 -9.051 -12.601 1.00 97.50 102 ASP A C 1
ATOM 832 O O . ASP A 1 102 ? 2.342 -9.903 -12.569 1.00 97.50 102 ASP A O 1
ATOM 836 N N . ALA A 1 103 ? 1.728 -7.744 -12.502 1.00 97.19 103 ALA A N 1
ATOM 837 C CA . ALA A 1 103 ? 3.087 -7.226 -12.331 1.00 97.19 103 ALA A CA 1
ATOM 838 C C . ALA A 1 103 ? 3.745 -7.696 -11.020 1.00 97.19 103 ALA A C 1
ATOM 840 O O . ALA A 1 103 ? 4.964 -7.855 -10.970 1.00 97.19 103 ALA A O 1
ATOM 841 N N . LEU A 1 104 ? 2.950 -7.933 -9.972 1.00 97.75 104 LEU A N 1
ATOM 842 C CA . LEU A 1 104 ? 3.423 -8.351 -8.650 1.00 97.75 104 LEU A CA 1
ATOM 843 C C . LEU A 1 104 ? 3.241 -9.847 -8.359 1.00 97.75 104 LEU A C 1
ATOM 845 O O . LEU A 1 104 ? 3.690 -10.308 -7.310 1.00 97.75 104 LEU A O 1
ATOM 849 N N . ALA A 1 105 ? 2.626 -10.614 -9.265 1.00 97.19 105 ALA A N 1
ATOM 850 C CA . ALA A 1 105 ? 2.230 -12.003 -9.018 1.00 97.19 105 ALA A CA 1
ATOM 851 C C . ALA A 1 105 ? 3.400 -12.869 -8.527 1.00 97.19 105 ALA A C 1
ATOM 853 O O . ALA A 1 105 ? 3.314 -13.493 -7.474 1.00 97.19 105 ALA A O 1
ATOM 854 N N . PHE A 1 106 ? 4.543 -12.822 -9.221 1.00 97.19 106 PHE A N 1
ATOM 855 C CA . PHE A 1 106 ? 5.734 -13.591 -8.840 1.00 97.19 106 PHE A CA 1
ATOM 856 C C . PHE A 1 106 ? 6.205 -13.307 -7.404 1.00 97.19 106 PHE A C 1
ATOM 858 O O . PHE A 1 106 ? 6.597 -14.225 -6.677 1.00 97.19 106 PHE A O 1
ATOM 865 N N . ASP A 1 107 ? 6.192 -12.035 -7.009 1.00 97.94 107 ASP A N 1
ATOM 866 C CA . ASP A 1 107 ? 6.682 -11.586 -5.711 1.00 97.94 107 ASP A CA 1
ATOM 867 C C . ASP A 1 107 ? 5.693 -11.918 -4.590 1.00 97.94 107 ASP A C 1
ATOM 869 O O . ASP A 1 107 ? 6.092 -12.430 -3.539 1.00 97.94 107 ASP A O 1
ATOM 873 N N . LEU A 1 108 ? 4.403 -11.668 -4.823 1.00 97.31 108 LEU A N 1
ATOM 874 C CA . LEU A 1 108 ? 3.359 -11.880 -3.825 1.00 97.31 108 LEU A CA 1
ATOM 875 C C . LEU A 1 108 ? 3.033 -13.361 -3.631 1.00 97.31 108 LEU A C 1
ATOM 877 O O . LEU A 1 108 ? 2.884 -13.781 -2.486 1.00 97.31 108 LEU A O 1
ATOM 881 N N . ASP A 1 109 ? 3.027 -14.175 -4.689 1.00 97.44 109 ASP A N 1
ATOM 882 C CA . ASP A 1 109 ? 2.806 -15.624 -4.571 1.00 97.44 109 ASP A CA 1
ATOM 883 C C . ASP A 1 109 ? 3.903 -16.286 -3.727 1.00 97.44 109 ASP A C 1
ATOM 885 O O . ASP A 1 109 ? 3.646 -17.173 -2.911 1.00 97.44 109 ASP A O 1
ATOM 889 N N . ARG A 1 110 ? 5.154 -15.829 -3.878 1.00 97.25 110 ARG A N 1
ATOM 890 C CA . ARG A 1 110 ? 6.283 -16.310 -3.069 1.00 97.25 110 ARG A CA 1
ATOM 891 C C . ARG A 1 110 ? 6.249 -15.787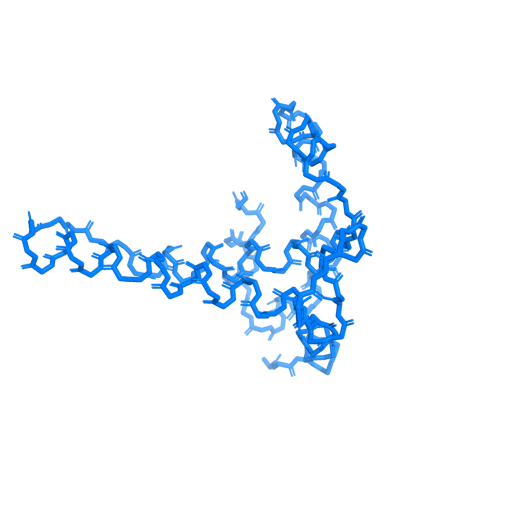 -1.643 1.00 97.25 110 ARG A C 1
ATOM 893 O O . ARG A 1 110 ? 6.784 -16.461 -0.756 1.00 97.25 110 ARG A O 1
ATOM 900 N N . LEU A 1 111 ? 5.681 -14.605 -1.413 1.00 96.56 111 LEU A N 1
ATOM 901 C CA . LEU A 1 111 ? 5.462 -14.069 -0.075 1.00 96.56 111 LEU A CA 1
ATOM 902 C C . LEU A 1 111 ? 4.405 -14.902 0.660 1.00 96.56 111 LEU A C 1
ATOM 904 O O . LEU A 1 111 ? 4.712 -15.470 1.709 1.00 96.56 111 LEU A O 1
ATOM 908 N N . SER A 1 112 ? 3.198 -14.969 0.098 1.00 96.81 112 SER A N 1
ATOM 909 C CA . SER A 1 112 ? 2.054 -15.738 0.582 1.00 96.81 112 SER A CA 1
ATOM 910 C C . SER A 1 112 ? 0.977 -15.808 -0.517 1.00 96.81 112 SER A C 1
ATOM 912 O O . SER A 1 112 ? 0.424 -14.763 -0.870 1.00 96.81 112 SER A O 1
ATOM 914 N N . PRO A 1 113 ? 0.621 -17.006 -1.021 1.00 96.50 113 PRO A N 1
ATOM 915 C CA . PRO A 1 113 ? -0.437 -17.158 -2.025 1.00 96.50 113 PRO A CA 1
ATOM 916 C C . PRO A 1 113 ? -1.790 -16.590 -1.577 1.00 96.50 113 PRO A C 1
ATOM 918 O O . PRO A 1 113 ? -2.498 -15.975 -2.370 1.00 96.50 113 PRO A O 1
ATOM 921 N N . ASP A 1 114 ? -2.128 -16.714 -0.290 1.00 96.69 114 ASP A N 1
ATOM 922 C CA . ASP A 1 114 ? -3.382 -16.176 0.250 1.00 96.69 114 ASP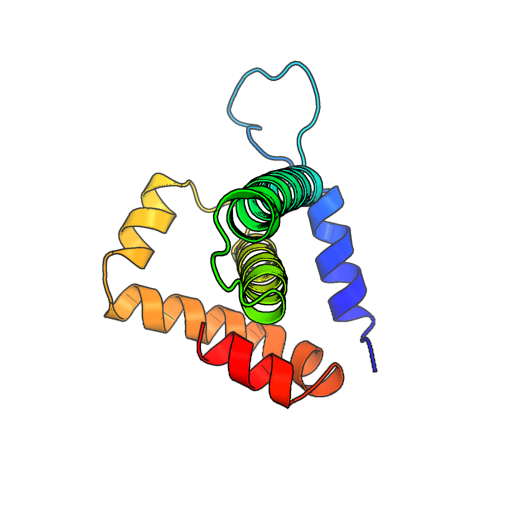 A CA 1
ATOM 923 C C . ASP A 1 114 ? -3.390 -14.640 0.247 1.00 96.69 114 ASP A C 1
ATOM 925 O O . ASP A 1 114 ? -4.420 -14.016 -0.003 1.00 96.69 114 ASP A O 1
ATOM 929 N N . PHE A 1 115 ? -2.238 -14.016 0.518 1.00 96.06 115 PHE A N 1
ATOM 930 C CA . PHE A 1 115 ? -2.082 -12.561 0.437 1.00 96.06 115 PHE A CA 1
ATOM 931 C C . PHE A 1 115 ? -2.171 -12.079 -1.014 1.00 96.06 115 PHE A C 1
ATOM 933 O O . PHE A 1 115 ? -2.827 -11.077 -1.290 1.00 96.06 115 PHE A O 1
ATOM 940 N N . ALA A 1 116 ? -1.557 -12.811 -1.949 1.00 96.88 116 ALA A N 1
ATOM 941 C CA . ALA A 1 116 ? -1.638 -12.521 -3.378 1.00 96.88 116 ALA A CA 1
ATOM 942 C C . ALA A 1 116 ? -3.079 -12.623 -3.908 1.00 96.88 116 ALA A C 1
ATOM 944 O O . ALA A 1 116 ? -3.510 -11.772 -4.688 1.00 96.88 116 ALA A O 1
ATOM 945 N N . ALA A 1 117 ? -3.846 -13.614 -3.440 1.00 96.69 117 ALA A N 1
ATOM 946 C CA . ALA A 1 117 ? -5.260 -13.758 -3.772 1.00 96.69 117 ALA A CA 1
ATOM 947 C C . ALA A 1 117 ? -6.083 -12.559 -3.277 1.00 96.69 117 ALA A C 1
ATOM 949 O O . ALA A 1 117 ? -6.785 -11.938 -4.073 1.00 96.69 117 ALA A O 1
ATOM 950 N N . ARG A 1 118 ? -5.925 -12.160 -2.006 1.00 96.62 118 ARG A N 1
ATOM 951 C CA . ARG A 1 118 ? -6.606 -10.971 -1.459 1.00 96.62 118 ARG A CA 1
ATOM 952 C C . ARG A 1 118 ? -6.208 -9.681 -2.174 1.00 96.62 118 ARG A C 1
ATOM 954 O O . ARG A 1 118 ? -7.063 -8.840 -2.421 1.00 96.62 118 ARG A O 1
ATOM 961 N N . PHE A 1 119 ? -4.940 -9.539 -2.564 1.00 96.75 119 PHE A N 1
ATOM 962 C CA . PHE A 1 119 ? -4.485 -8.393 -3.356 1.00 96.75 119 PHE A CA 1
ATOM 963 C C . PHE A 1 119 ? -5.151 -8.329 -4.734 1.00 96.75 119 PHE A C 1
ATOM 965 O O . PHE A 1 119 ? -5.458 -7.250 -5.224 1.00 96.75 119 PHE A O 1
ATOM 972 N N . ARG A 1 120 ? -5.389 -9.480 -5.369 1.00 95.31 120 ARG A N 1
ATOM 973 C CA . ARG A 1 120 ? -6.061 -9.558 -6.673 1.00 95.31 120 ARG A CA 1
ATOM 974 C C . ARG A 1 120 ? -7.556 -9.223 -6.590 1.00 95.31 120 ARG A C 1
ATOM 976 O O . ARG A 1 120 ? -8.138 -8.822 -7.595 1.00 95.31 120 ARG A O 1
ATOM 983 N N . GLU A 1 121 ? -8.167 -9.405 -5.422 1.00 93.06 121 GLU A N 1
ATOM 984 C CA . GLU A 1 121 ? -9.571 -9.068 -5.151 1.00 93.06 121 GLU A CA 1
ATOM 985 C C . GLU A 1 121 ? -9.785 -7.604 -4.720 1.00 93.06 121 GLU A C 1
ATOM 987 O O . GLU A 1 121 ? -10.923 -7.128 -4.752 1.00 93.06 121 GLU A O 1
ATOM 992 N N . PHE A 1 122 ? -8.712 -6.902 -4.341 1.00 86.38 122 PHE A N 1
ATOM 993 C CA . PHE A 1 122 ? -8.700 -5.486 -3.954 1.00 86.38 122 PHE A CA 1
ATOM 994 C C . PHE A 1 122 ? -8.897 -4.532 -5.151 1.00 86.38 122 PHE A C 1
ATOM 996 O O . PHE A 1 122 ? -9.620 -3.518 -4.994 1.00 86.38 122 PHE A O 1
#

Foldseek 3Di:
DADPVNVVLLVVQVVQFDPPVDDDPDTDGLNNVLVVVLVVLVVVQCCCCPPVVDDDDPVCSVLVSVLVSLLDSVVGDDPPVRVVVQCVDPVSVLVSQQVSLVVCVVRVVVVPVVSSVVSSVD

Sequence (122 aa):
MITRSLIELVFSAASMERWNDHPRPAVFTELGKQAHKMIMAWVIARYESETRGVAVDWTALIEGGIFEFLHRVVLTDIKPPVFHKLMQNEEQRKKLNSWVADALAFDLDRLSPDFAARFREF

Secondary structure (DSSP, 8-state):
---HHHHHHHHHTTT-EESTTS--SS-EEHHHHHHHHHHHHHHHHHHHHHHH-----HHHHHHHHHHHHHHHHHT-S--HHHHHHHHHSHHHHHHHHHHHHHHHHHHHHHH-HHHHHHHHH-

pLDDT: mean 94.02, std 4.34, range [77.56, 98.12]